Protein AF-A0AAN9I1M3-F1 (afdb_monomer)

InterPro domains:
  IPR007144 Small-subunit processome, Utp11 [PF03998] (37-72)
  IPR007144 Small-subunit processome, Utp11 [PTHR12838] (70-129)

Structure (mmCIF, N/CA/C/O backbone):
data_AF-A0AAN9I1M3-F1
#
_entry.id   AF-A0AAN9I1M3-F1
#
loop_
_atom_site.group_PDB
_atom_site.id
_atom_site.type_symbol
_atom_site.label_atom_id
_atom_site.label_alt_id
_atom_site.label_comp_id
_atom_site.label_asym_id
_atom_site.label_entity_id
_atom_site.label_seq_id
_atom_site.pdbx_PDB_ins_code
_atom_site.Cartn_x
_atom_site.Cartn_y
_atom_site.Cartn_z
_atom_site.occupancy
_atom_site.B_iso_or_equiv
_atom_site.auth_seq_id
_atom_site.auth_comp_id
_atom_site.auth_asym_id
_atom_site.auth_atom_id
_atom_site.pdbx_PDB_mod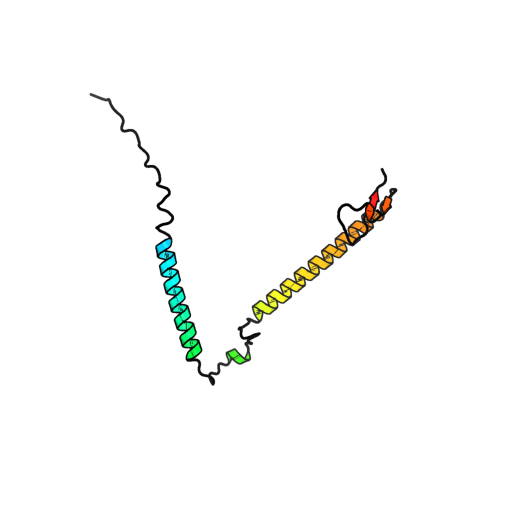el_num
ATOM 1 N N . MET A 1 1 ? 7.010 79.537 -19.449 1.00 44.62 1 MET A N 1
ATOM 2 C CA . MET A 1 1 ? 5.537 79.587 -19.523 1.00 44.62 1 MET A CA 1
ATOM 3 C C . MET A 1 1 ? 5.223 78.965 -20.877 1.00 44.62 1 MET A C 1
ATOM 5 O O . MET A 1 1 ? 5.806 79.430 -21.841 1.00 44.62 1 MET A O 1
ATOM 9 N N . ASP A 1 2 ? 4.645 77.771 -20.997 1.00 35.75 2 ASP A N 1
ATOM 10 C CA . ASP A 1 2 ? 3.382 77.343 -20.395 1.00 35.75 2 ASP A CA 1
ATOM 11 C C . ASP A 1 2 ? 3.294 75.841 -20.072 1.00 35.75 2 ASP A C 1
ATOM 13 O O . ASP A 1 2 ? 3.969 74.997 -20.659 1.00 35.75 2 ASP A O 1
ATOM 17 N N . LEU A 1 3 ? 2.434 75.5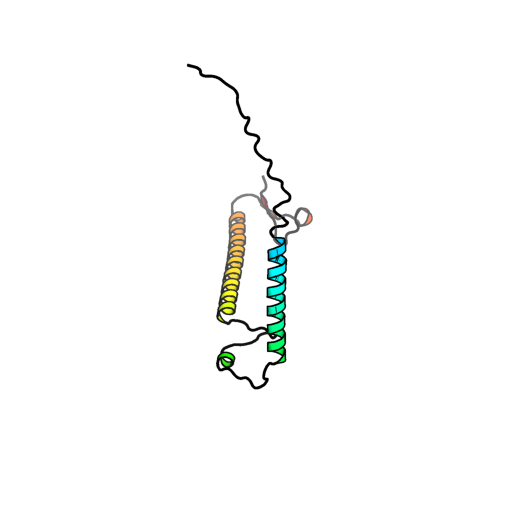60 -19.090 1.00 46.31 3 LEU A N 1
ATOM 18 C CA . LEU A 1 3 ? 1.886 74.264 -18.684 1.00 46.31 3 LEU A CA 1
ATOM 19 C C . LEU A 1 3 ? 0.610 73.951 -19.495 1.00 46.31 3 LEU A C 1
ATOM 21 O O . LEU A 1 3 ? -0.030 74.875 -19.989 1.00 46.31 3 LEU A O 1
A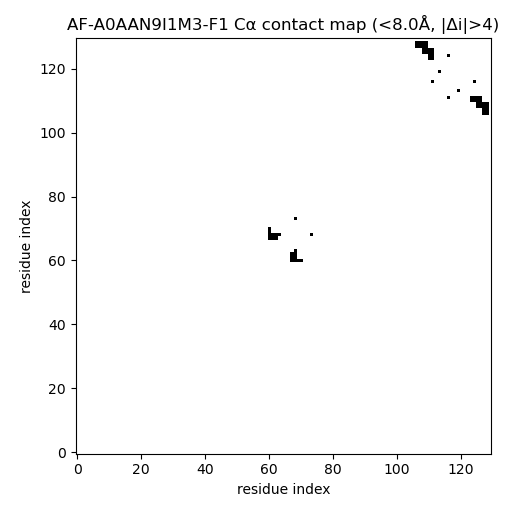TOM 25 N N . SER A 1 4 ? 0.181 72.676 -19.464 1.00 44.72 4 SER A N 1
ATOM 26 C CA . SER A 1 4 ? -1.087 72.091 -19.977 1.00 44.72 4 SER A CA 1
ATOM 27 C C . SER A 1 4 ? -1.082 71.689 -21.465 1.00 44.72 4 SER A C 1
ATOM 29 O O . SER A 1 4 ? -0.541 72.402 -22.293 1.00 44.72 4 SER A O 1
ATOM 31 N N . ALA A 1 5 ? -1.656 70.576 -21.928 1.00 50.62 5 ALA A N 1
ATOM 32 C CA . ALA A 1 5 ? -2.319 69.417 -21.329 1.00 50.62 5 ALA A CA 1
ATOM 33 C C . ALA A 1 5 ? -2.524 68.362 -22.445 1.00 50.62 5 ALA A C 1
ATOM 35 O O . ALA A 1 5 ? -2.636 68.741 -23.605 1.00 50.62 5 ALA A O 1
ATOM 36 N N . PHE A 1 6 ? -2.596 67.072 -22.094 1.00 40.91 6 PHE A N 1
ATOM 37 C CA . PHE A 1 6 ? -3.680 66.118 -22.421 1.00 40.91 6 PHE A CA 1
ATOM 38 C C . PHE A 1 6 ? -3.177 64.667 -22.403 1.00 40.91 6 PHE A C 1
ATOM 40 O O . PHE A 1 6 ? -2.146 64.330 -22.976 1.00 40.91 6 PHE A O 1
ATOM 47 N N . GLY A 1 7 ? -3.904 63.840 -21.648 1.00 49.81 7 GLY A N 1
ATOM 48 C CA . GLY A 1 7 ? -3.505 62.510 -21.207 1.00 49.81 7 GLY A CA 1
ATOM 49 C C . GLY A 1 7 ? -3.452 61.456 -22.306 1.00 49.81 7 GLY A C 1
ATOM 50 O O . GLY A 1 7 ? -4.248 61.453 -23.241 1.00 49.81 7 GLY A O 1
ATOM 51 N N . VAL A 1 8 ? -2.529 60.515 -22.123 1.00 52.53 8 VAL A N 1
ATOM 52 C CA . VAL A 1 8 ? -2.535 59.223 -22.804 1.00 52.53 8 VAL A CA 1
ATOM 53 C C . VAL A 1 8 ? -3.113 58.226 -21.807 1.00 52.53 8 VAL A C 1
ATOM 55 O O . VAL A 1 8 ? -2.498 57.930 -20.786 1.00 52.53 8 VAL A O 1
ATOM 58 N N . GLU A 1 9 ? -4.343 57.790 -22.064 1.00 47.12 9 GLU A N 1
ATOM 59 C CA . GLU A 1 9 ? -5.021 56.747 -21.301 1.00 47.12 9 GLU A CA 1
ATOM 60 C C . GLU A 1 9 ? -4.253 55.420 -21.408 1.00 47.12 9 GLU A C 1
ATOM 62 O O . GLU A 1 9 ? -4.010 54.900 -22.500 1.00 47.12 9 GLU A O 1
ATOM 67 N N . ASP A 1 10 ? -3.901 54.852 -20.254 1.00 44.72 10 ASP A N 1
ATOM 68 C CA . ASP A 1 10 ? -3.318 53.519 -20.115 1.00 44.72 10 ASP A CA 1
ATOM 69 C C . ASP A 1 10 ? -4.325 52.428 -20.530 1.00 44.72 10 ASP A C 1
ATOM 71 O O . ASP A 1 10 ? -5.032 51.835 -19.708 1.00 44.72 10 ASP A O 1
ATOM 75 N N . SER A 1 11 ? -4.367 52.099 -21.820 1.00 52.25 11 SER A N 1
ATOM 76 C CA . SER A 1 11 ? -4.999 50.868 -22.303 1.00 52.25 11 SER A CA 1
ATOM 77 C C . SER A 1 11 ? -4.135 49.664 -21.887 1.00 52.25 11 SER A C 1
ATOM 79 O O . SER A 1 11 ? -3.158 49.306 -22.552 1.00 52.25 11 SER A O 1
ATOM 81 N N . LYS A 1 12 ? -4.499 49.007 -20.780 1.00 57.06 12 LYS A N 1
ATOM 82 C CA . LYS A 1 12 ? -3.910 47.720 -20.370 1.00 57.06 12 LYS A CA 1
ATOM 83 C C . LYS A 1 12 ? -4.272 46.636 -21.400 1.00 57.06 12 LYS A C 1
ATOM 85 O O . LYS A 1 12 ? -5.463 46.392 -21.603 1.00 57.06 12 LYS A O 1
ATOM 90 N N . PRO A 1 13 ? -3.311 45.922 -22.017 1.00 47.25 13 PRO A N 1
ATOM 91 C CA . PRO A 1 13 ? -3.652 44.841 -22.932 1.00 47.25 13 PRO A CA 1
ATOM 92 C C . PRO A 1 13 ? -4.234 43.644 -22.165 1.00 47.25 13 PRO A C 1
ATOM 94 O O . PRO A 1 13 ? -3.617 43.106 -21.243 1.00 47.25 13 PRO A O 1
ATOM 97 N N . ALA A 1 14 ? -5.427 43.205 -22.570 1.00 53.09 14 ALA A N 1
ATOM 98 C CA . ALA A 1 14 ? -6.081 42.011 -22.048 1.00 53.09 14 ALA A CA 1
ATOM 99 C C . ALA A 1 14 ? -5.214 40.758 -22.289 1.00 53.09 14 ALA A C 1
ATOM 101 O O . ALA A 1 14 ? -4.841 40.437 -23.422 1.00 53.09 14 ALA A O 1
ATOM 102 N N . PHE A 1 15 ? -4.900 40.020 -21.220 1.00 48.62 15 PHE A N 1
ATOM 103 C CA . PHE A 1 15 ? -4.149 38.768 -21.298 1.00 48.62 15 PHE A CA 1
ATOM 104 C C . PHE A 1 15 ? -4.996 37.688 -21.997 1.00 48.62 15 PHE A C 1
ATOM 106 O O . PHE A 1 15 ? -5.885 37.070 -21.411 1.00 48.62 15 PHE A O 1
ATOM 113 N N . SER A 1 16 ? -4.722 37.480 -23.288 1.00 51.84 16 SER A N 1
ATOM 114 C CA . SER A 1 16 ? -5.350 36.460 -24.135 1.00 51.84 16 SER A CA 1
ATOM 115 C C . SER A 1 16 ? -5.149 35.056 -23.551 1.00 51.84 16 SER A C 1
ATOM 117 O O . SER A 1 16 ? -4.055 34.487 -23.577 1.00 51.84 16 SER A O 1
ATOM 119 N N . SER A 1 17 ? -6.238 34.478 -23.041 1.00 54.47 17 SER A N 1
ATOM 120 C CA . SER A 1 17 ? -6.268 33.210 -22.294 1.00 54.47 17 SER A CA 1
ATOM 121 C C . SER A 1 17 ? -5.998 31.948 -23.135 1.00 54.47 17 SER A C 1
ATOM 123 O O . SER A 1 17 ? -6.105 30.838 -22.627 1.00 54.47 17 SER A O 1
ATOM 125 N N . LYS A 1 18 ? -5.596 32.083 -24.407 1.00 50.69 18 LYS A N 1
ATOM 126 C CA . LYS A 1 18 ? -5.298 30.951 -25.309 1.00 50.69 18 LYS A CA 1
ATOM 127 C C . LYS A 1 18 ? -3.805 30.602 -25.421 1.00 50.69 18 LYS A C 1
ATOM 129 O O . LYS A 1 18 ? -3.455 29.632 -26.080 1.00 50.69 18 LYS A O 1
ATOM 134 N N . LYS A 1 19 ? -2.909 31.352 -24.766 1.00 51.09 19 LYS A N 1
ATOM 135 C CA . LYS A 1 19 ? -1.447 31.164 -24.901 1.00 51.09 19 LYS A CA 1
ATOM 136 C C . LYS A 1 19 ? -0.838 30.088 -23.989 1.00 51.09 19 LYS A C 1
ATOM 138 O O . LYS A 1 19 ? 0.292 29.685 -24.226 1.00 51.09 19 LYS A O 1
ATOM 143 N N . LYS A 1 20 ? -1.562 29.601 -22.972 1.00 49.69 20 LYS A N 1
ATOM 144 C CA . LYS A 1 20 ? -1.017 28.635 -21.993 1.00 49.69 20 LYS A CA 1
ATOM 145 C C . LYS A 1 20 ? -1.021 27.174 -22.458 1.00 49.69 20 LYS A C 1
ATOM 147 O O . LYS A 1 20 ? -0.216 26.402 -21.958 1.00 49.69 20 LYS A O 1
ATOM 152 N N . LEU A 1 21 ? -1.886 26.788 -23.399 1.00 51.38 21 LEU A N 1
ATOM 153 C CA . LEU A 1 21 ? -1.940 25.402 -23.891 1.00 51.38 21 LEU A CA 1
ATOM 154 C C . LEU A 1 21 ? -0.855 25.115 -24.946 1.00 51.38 21 LEU A C 1
ATOM 156 O O . LEU A 1 21 ? -0.257 24.046 -24.926 1.00 51.38 21 LEU A O 1
ATOM 160 N N . ASN A 1 22 ? -0.504 26.092 -25.789 1.00 52.31 22 ASN A N 1
ATOM 161 C CA . ASN A 1 22 ? 0.446 25.888 -26.893 1.00 52.31 22 ASN A CA 1
ATOM 162 C C . ASN A 1 22 ? 1.927 25.862 -26.470 1.00 52.31 22 ASN A C 1
ATOM 164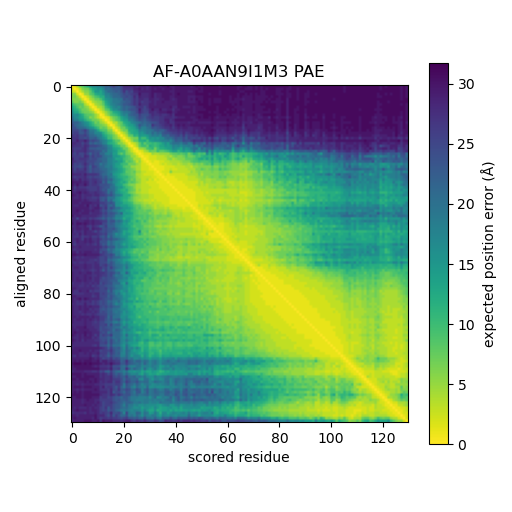 O O . ASN A 1 22 ? 2.758 25.368 -27.222 1.00 52.31 22 ASN A O 1
ATOM 168 N N . SER A 1 23 ? 2.281 26.361 -25.280 1.00 58.16 23 SER A N 1
ATOM 169 C CA . SER A 1 23 ? 3.664 26.307 -24.776 1.00 58.16 23 SER A CA 1
ATOM 170 C C . SER A 1 23 ? 4.009 24.996 -24.064 1.00 58.16 23 SER A C 1
ATOM 172 O O . SER A 1 23 ? 5.179 24.750 -23.805 1.00 58.16 23 SER A O 1
ATOM 174 N N . VAL A 1 24 ? 3.014 24.171 -23.714 1.00 57.69 24 VAL A N 1
ATOM 175 C CA . VAL A 1 24 ? 3.197 22.917 -22.952 1.00 57.69 24 VAL A CA 1
ATOM 176 C C . VAL A 1 24 ? 3.264 21.691 -23.874 1.00 57.69 24 VAL A C 1
ATOM 178 O O . VAL A 1 24 ? 3.979 20.738 -23.576 1.00 57.69 24 VAL A O 1
ATOM 181 N N . LEU A 1 25 ? 2.590 21.743 -25.028 1.00 57.03 25 LEU A N 1
ATOM 182 C CA . LEU A 1 25 ? 2.622 20.704 -26.064 1.00 57.03 25 LEU A CA 1
ATOM 183 C C . LEU A 1 25 ? 4.031 20.329 -26.571 1.00 57.03 25 LEU A C 1
ATOM 185 O O . LEU A 1 25 ? 4.302 19.130 -26.627 1.00 57.03 25 LEU A O 1
ATOM 189 N N . PRO A 1 26 ? 4.968 21.267 -26.847 1.00 69.62 26 PRO A N 1
ATOM 190 C CA . PRO A 1 26 ? 6.303 20.882 -27.313 1.00 69.62 26 PRO A CA 1
ATOM 191 C C . PRO A 1 26 ? 7.082 20.088 -26.256 1.00 69.62 26 PRO A C 1
ATOM 193 O O . PRO A 1 26 ? 7.813 19.162 -26.592 1.00 69.62 26 PRO A O 1
ATOM 196 N N . TYR A 1 27 ? 6.891 20.383 -24.965 1.00 70.81 27 TYR A N 1
ATOM 197 C CA . TYR A 1 27 ? 7.523 19.610 -23.893 1.00 70.81 27 TYR A CA 1
ATOM 198 C C . TYR A 1 27 ? 6.937 18.205 -23.784 1.00 70.81 27 TYR A C 1
ATOM 200 O O . TYR A 1 27 ? 7.676 17.262 -23.522 1.00 70.81 27 TYR A O 1
ATOM 208 N N . PHE A 1 28 ? 5.629 18.047 -23.995 1.00 77.88 28 PHE A N 1
ATOM 209 C CA . PHE A 1 28 ? 4.993 16.734 -23.965 1.00 77.88 28 PHE A CA 1
ATOM 210 C C . PHE A 1 28 ? 5.491 15.834 -25.103 1.00 77.88 28 PHE A C 1
ATOM 212 O O . PHE A 1 28 ? 5.831 14.680 -24.851 1.00 77.88 28 PHE A O 1
ATOM 219 N N . GLU A 1 29 ? 5.604 16.370 -26.321 1.00 79.06 29 GLU A N 1
ATOM 220 C CA . GLU A 1 29 ? 6.146 15.635 -27.469 1.00 79.06 29 GLU A CA 1
ATOM 221 C C . GLU A 1 29 ? 7.611 15.244 -27.243 1.00 79.06 29 GLU A C 1
ATOM 223 O O . GLU A 1 29 ? 7.951 14.068 -27.360 1.00 79.06 29 GLU A O 1
ATOM 228 N N . ILE A 1 30 ? 8.464 16.187 -26.822 1.00 81.25 30 ILE A N 1
ATOM 229 C CA . ILE A 1 30 ? 9.881 15.907 -26.530 1.00 81.25 30 ILE A CA 1
ATOM 230 C C . ILE A 1 30 ? 10.019 14.839 -25.436 1.00 81.25 30 ILE A C 1
ATOM 232 O O . ILE A 1 30 ? 10.786 13.890 -25.591 1.00 81.25 30 ILE A O 1
ATOM 236 N N . LEU A 1 31 ? 9.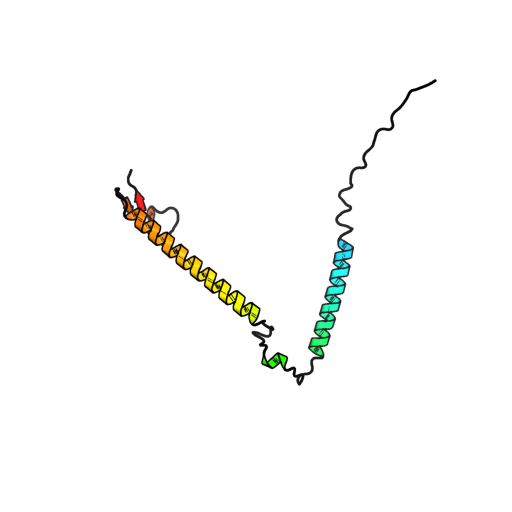265 14.951 -24.338 1.00 85.62 31 LEU A N 1
ATOM 237 C CA . LEU A 1 31 ? 9.296 13.968 -23.250 1.00 85.62 31 LEU A CA 1
ATOM 238 C C . LEU A 1 31 ? 8.795 12.591 -23.696 1.00 85.62 31 LEU A C 1
ATOM 240 O O . LEU A 1 31 ? 9.314 11.575 -23.230 1.00 85.62 31 LEU A O 1
ATOM 244 N N . TYR A 1 32 ? 7.798 12.544 -24.580 1.00 87.62 32 TYR A N 1
ATOM 245 C CA . TYR A 1 32 ? 7.306 11.296 -25.147 1.00 87.62 32 TYR A CA 1
ATOM 246 C C . TYR A 1 32 ? 8.377 10.624 -26.006 1.00 87.62 32 TYR A C 1
ATOM 248 O O . TYR A 1 32 ? 8.676 9.456 -25.770 1.00 87.62 32 TYR A O 1
ATOM 256 N N . PHE A 1 33 ? 9.003 11.355 -26.935 1.00 86.56 33 PHE A N 1
ATOM 257 C CA . PHE A 1 33 ? 10.073 10.812 -27.776 1.00 86.56 33 PHE A CA 1
ATOM 258 C C . PHE A 1 33 ? 11.264 10.327 -26.942 1.00 86.56 33 PHE A C 1
ATOM 260 O O . PHE A 1 33 ? 11.680 9.182 -27.096 1.00 86.56 33 PHE A O 1
ATOM 267 N N . LEU A 1 34 ? 11.724 11.119 -25.965 1.00 90.94 34 LEU A N 1
ATOM 268 C CA . LEU A 1 34 ? 12.796 10.705 -25.049 1.00 90.94 34 LEU A CA 1
ATOM 269 C C . LEU A 1 34 ? 12.450 9.418 -24.282 1.00 90.94 34 LEU A C 1
ATOM 271 O O . LEU A 1 34 ? 13.301 8.544 -24.116 1.00 90.94 34 LEU A O 1
ATOM 275 N N . ARG A 1 35 ? 11.197 9.274 -23.833 1.00 93.06 35 ARG A N 1
ATOM 276 C CA . ARG A 1 35 ? 10.725 8.062 -23.150 1.00 93.06 35 ARG A CA 1
ATOM 277 C C . ARG A 1 35 ? 10.631 6.863 -24.091 1.00 93.06 35 ARG A C 1
ATOM 279 O O . ARG A 1 35 ? 10.952 5.751 -23.680 1.00 93.06 35 ARG A O 1
ATOM 286 N N . VAL A 1 36 ? 10.165 7.060 -25.322 1.00 93.00 36 VAL A N 1
ATOM 287 C CA . VAL A 1 36 ? 10.087 5.988 -26.323 1.00 93.00 36 VAL A CA 1
ATOM 288 C C . VAL A 1 36 ? 11.485 5.464 -26.647 1.00 93.00 36 VAL A C 1
ATOM 290 O O . VAL A 1 36 ? 11.678 4.248 -26.618 1.00 93.00 36 VAL A O 1
ATOM 293 N N . ASP A 1 37 ? 12.461 6.349 -26.844 1.00 92.56 37 ASP A N 1
ATOM 294 C CA . ASP A 1 37 ? 13.857 5.977 -27.103 1.00 92.56 37 ASP A CA 1
ATOM 295 C C . ASP A 1 37 ? 14.469 5.194 -25.932 1.00 92.56 37 ASP A C 1
ATOM 297 O O . ASP A 1 37 ? 15.156 4.189 -26.122 1.00 92.56 37 ASP A O 1
ATOM 301 N N . GLU A 1 38 ? 14.205 5.619 -24.694 1.00 95.00 38 GLU A N 1
ATOM 302 C CA . GLU A 1 38 ? 14.652 4.899 -23.497 1.00 95.00 38 GLU A CA 1
ATOM 303 C C . GLU A 1 38 ? 14.045 3.488 -23.429 1.00 95.00 38 GLU A C 1
ATOM 305 O O . GLU A 1 38 ? 14.751 2.509 -23.175 1.00 95.00 38 GLU A O 1
ATOM 310 N N . MET A 1 39 ? 12.751 3.353 -23.729 1.00 94.44 39 MET A N 1
ATOM 311 C CA . MET A 1 39 ? 12.077 2.054 -23.760 1.00 94.44 39 MET A CA 1
ATOM 312 C C . MET A 1 39 ? 12.606 1.140 -24.868 1.00 94.44 39 MET A C 1
ATOM 314 O O . MET A 1 39 ? 12.690 -0.072 -24.659 1.00 94.44 39 MET A O 1
ATOM 318 N N . GLN A 1 40 ? 12.970 1.690 -26.028 1.00 94.50 40 GLN A N 1
ATOM 319 C CA . GLN A 1 40 ? 13.612 0.928 -27.101 1.00 94.50 40 GLN A CA 1
ATOM 320 C C . GLN A 1 40 ? 14.963 0.375 -26.642 1.00 94.50 40 GLN A C 1
ATOM 322 O O . GLN A 1 40 ? 15.174 -0.834 -26.722 1.00 94.50 40 GLN A O 1
ATOM 327 N N . LYS A 1 41 ? 15.809 1.209 -26.025 1.00 95.69 41 LYS A N 1
ATOM 328 C CA . LYS A 1 41 ? 17.097 0.771 -25.458 1.00 95.69 41 LYS A CA 1
ATOM 329 C C . LYS A 1 41 ? 16.929 -0.331 -24.413 1.00 95.69 41 LYS A C 1
ATOM 331 O O . LYS A 1 41 ? 17.677 -1.304 -24.409 1.00 95.69 41 LYS A O 1
ATOM 336 N N . LEU A 1 42 ? 15.934 -0.218 -23.531 1.00 95.38 42 LEU A N 1
ATOM 337 C CA . LEU A 1 42 ? 15.649 -1.260 -22.537 1.00 95.38 42 LEU A CA 1
ATOM 338 C C . LEU A 1 42 ? 15.228 -2.584 -23.187 1.00 95.38 42 LEU A C 1
ATOM 340 O O . LEU A 1 42 ? 15.638 -3.645 -22.717 1.00 95.38 42 LEU A O 1
ATOM 344 N N . ARG A 1 43 ? 14.436 -2.538 -24.266 1.00 95.62 43 ARG A N 1
ATOM 345 C CA . ARG A 1 43 ? 14.028 -3.733 -25.023 1.00 95.62 43 ARG A CA 1
ATOM 346 C C . ARG A 1 43 ? 15.206 -4.389 -25.729 1.00 95.62 43 ARG A C 1
ATOM 348 O O . ARG A 1 43 ? 15.340 -5.604 -25.646 1.00 95.62 43 ARG A O 1
ATOM 355 N N . GLU A 1 44 ? 16.058 -3.602 -26.377 1.00 96.62 44 GLU A N 1
ATOM 356 C CA . GLU A 1 44 ? 17.275 -4.095 -27.029 1.00 96.62 44 GLU A CA 1
ATOM 357 C C . GLU A 1 44 ? 18.220 -4.742 -26.016 1.00 96.62 44 GLU A C 1
ATOM 359 O O . GLU A 1 44 ? 18.658 -5.871 -26.217 1.00 96.62 44 GLU A O 1
ATOM 364 N N . ASN A 1 45 ? 18.460 -4.088 -24.877 1.00 94.50 45 ASN A N 1
ATOM 365 C CA . ASN A 1 45 ? 19.274 -4.647 -23.796 1.00 94.50 45 ASN A CA 1
ATOM 366 C C . ASN A 1 45 ? 18.674 -5.938 -23.222 1.00 94.50 45 ASN A C 1
ATOM 368 O O . ASN A 1 45 ? 19.407 -6.866 -22.892 1.00 94.50 45 ASN A O 1
ATOM 372 N N . ALA A 1 46 ? 17.346 -6.012 -23.100 1.00 92.75 46 ALA A N 1
ATOM 373 C CA . ALA A 1 46 ? 16.668 -7.224 -22.655 1.00 92.75 46 ALA A CA 1
ATOM 374 C C . ALA A 1 46 ? 16.784 -8.364 -23.683 1.00 92.75 46 ALA A C 1
ATOM 376 O O . ALA A 1 46 ? 16.963 -9.513 -23.284 1.00 92.75 46 ALA A O 1
ATOM 377 N N . ALA A 1 47 ? 16.707 -8.053 -24.982 1.00 94.94 47 ALA A N 1
ATOM 378 C CA . ALA A 1 47 ? 16.868 -9.021 -26.067 1.00 94.94 47 ALA A CA 1
ATOM 379 C C . ALA A 1 47 ? 18.317 -9.520 -26.192 1.00 94.94 47 ALA A C 1
ATOM 381 O O . ALA A 1 47 ? 18.541 -10.708 -26.402 1.00 94.94 47 ALA A O 1
ATOM 382 N N . ASN A 1 48 ? 19.293 -8.633 -25.990 1.00 94.06 48 ASN A N 1
ATOM 383 C CA . ASN A 1 48 ? 20.727 -8.925 -26.056 1.00 94.06 48 ASN A CA 1
ATOM 384 C C . ASN A 1 48 ? 21.311 -9.402 -24.716 1.00 94.06 48 ASN A C 1
ATOM 386 O O . ASN A 1 48 ? 22.522 -9.330 -24.497 1.00 94.06 48 ASN A O 1
ATOM 390 N N . ARG A 1 49 ? 20.469 -9.86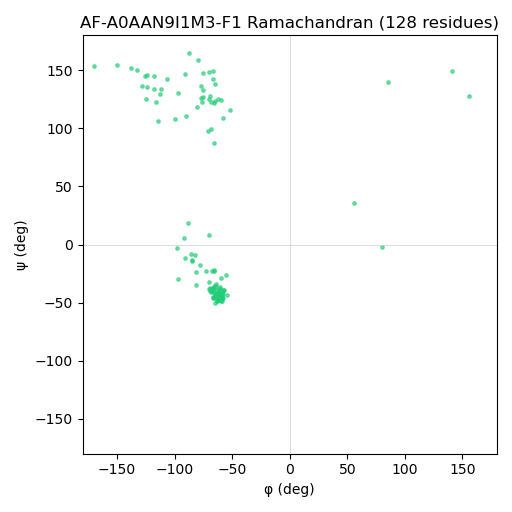1 -23.785 1.00 91.88 49 ARG A N 1
ATOM 391 C CA . ARG A 1 49 ? 20.930 -10.319 -22.476 1.00 91.88 49 ARG A CA 1
ATOM 392 C C . ARG A 1 49 ? 21.717 -11.624 -22.612 1.00 91.88 49 ARG A C 1
ATOM 394 O O . ARG A 1 49 ? 21.210 -12.603 -23.155 1.00 91.88 49 ARG A O 1
ATOM 401 N N . ASN A 1 50 ? 22.923 -11.663 -22.047 1.00 93.69 50 ASN A N 1
ATOM 402 C CA . ASN A 1 50 ? 23.707 -12.892 -21.960 1.00 93.69 50 ASN A CA 1
ATOM 403 C C . ASN A 1 50 ? 23.139 -13.811 -20.857 1.00 93.69 50 ASN A C 1
ATOM 405 O O . ASN A 1 50 ? 22.945 -13.380 -19.719 1.00 93.69 50 ASN A O 1
ATOM 409 N N . GLN A 1 51 ? 22.852 -15.072 -21.193 1.00 90.69 51 GLN A N 1
ATOM 410 C CA . GLN A 1 51 ? 22.217 -16.036 -20.283 1.00 90.69 51 GLN A CA 1
ATOM 411 C C . GLN A 1 51 ? 23.143 -16.469 -19.140 1.00 90.69 51 GLN A C 1
ATOM 413 O O . GLN A 1 51 ? 22.672 -16.673 -18.022 1.00 90.69 51 GLN A O 1
ATOM 418 N N . ASP A 1 52 ? 24.449 -16.518 -19.402 1.00 94.38 52 ASP A N 1
ATOM 419 C CA . ASP A 1 52 ? 25.467 -16.942 -18.436 1.00 94.38 52 ASP A CA 1
ATOM 420 C C . ASP A 1 52 ? 26.047 -15.766 -17.631 1.00 94.38 52 ASP A C 1
ATOM 422 O O . ASP A 1 52 ? 26.999 -15.920 -16.863 1.00 94.38 52 ASP A O 1
ATOM 426 N N . GLU A 1 53 ? 25.502 -14.559 -17.806 1.00 92.31 53 GLU A N 1
ATOM 427 C CA . GLU A 1 53 ? 25.991 -13.374 -17.114 1.00 92.31 53 GLU A CA 1
ATOM 428 C C . GLU A 1 53 ? 25.762 -13.486 -15.604 1.00 92.31 53 GLU A C 1
ATOM 430 O O . GLU A 1 53 ? 24.628 -13.594 -15.130 1.00 92.31 53 GLU A O 1
ATOM 435 N N . PHE A 1 54 ? 26.851 -13.408 -14.834 1.00 94.25 54 PHE A N 1
ATOM 436 C CA . PHE A 1 54 ? 26.814 -13.504 -13.382 1.00 94.25 54 PHE A CA 1
ATOM 437 C C . PHE A 1 54 ? 27.469 -12.305 -12.692 1.00 94.25 54 PHE A C 1
ATOM 439 O O . PHE A 1 54 ? 28.648 -12.011 -12.866 1.00 94.25 54 PHE A O 1
ATOM 446 N N . TYR A 1 55 ? 26.707 -11.666 -11.805 1.00 92.19 55 TYR A N 1
ATOM 447 C CA . TYR A 1 55 ? 27.168 -10.609 -10.915 1.00 92.19 55 TYR A CA 1
ATOM 448 C C . TYR A 1 55 ? 27.001 -11.058 -9.467 1.00 92.19 55 TYR A C 1
ATOM 450 O O . TYR A 1 55 ? 25.907 -11.453 -9.065 1.00 92.19 55 TYR A O 1
ATOM 458 N N . PHE A 1 56 ? 28.021 -10.867 -8.626 1.00 94.88 56 PHE A N 1
ATOM 459 C CA . PHE A 1 56 ? 27.952 -11.196 -7.193 1.00 94.88 56 PHE A CA 1
ATOM 460 C C . PHE A 1 56 ? 26.777 -10.524 -6.455 1.00 94.88 56 PHE A C 1
ATOM 462 O O . PHE A 1 56 ? 26.264 -11.059 -5.471 1.00 94.88 56 PHE A O 1
ATOM 469 N N . LYS A 1 57 ? 26.293 -9.369 -6.941 1.00 91.88 57 LYS A N 1
ATOM 470 C CA . LYS A 1 57 ? 25.098 -8.692 -6.405 1.00 91.88 57 LYS A CA 1
ATOM 471 C C . LYS A 1 57 ? 23.838 -9.569 -6.490 1.00 91.88 57 LYS A C 1
ATOM 473 O O . LYS A 1 57 ? 22.967 -9.438 -5.628 1.00 91.88 57 LYS A O 1
ATOM 478 N N . MET A 1 58 ? 23.750 -10.478 -7.465 1.00 90.31 58 MET A N 1
ATOM 479 C CA . MET A 1 58 ? 22.625 -11.409 -7.612 1.00 90.31 58 MET A CA 1
ATOM 480 C C . MET A 1 58 ? 22.530 -12.421 -6.467 1.00 90.31 58 MET A C 1
ATOM 482 O O . MET A 1 58 ? 21.435 -12.859 -6.158 1.00 90.31 58 MET A O 1
ATOM 486 N N . ILE A 1 59 ? 23.619 -12.709 -5.745 1.00 90.62 59 ILE A N 1
ATOM 487 C CA . ILE A 1 59 ? 23.567 -13.573 -4.550 1.00 90.62 59 ILE A CA 1
ATOM 488 C C . ILE A 1 59 ? 22.747 -12.911 -3.430 1.00 90.62 59 ILE A C 1
ATOM 490 O O . ILE A 1 59 ? 22.022 -13.569 -2.690 1.00 90.62 59 ILE A O 1
ATOM 494 N N . ARG A 1 60 ? 22.868 -11.586 -3.286 1.00 88.31 60 ARG A N 1
ATOM 495 C CA . ARG A 1 60 ? 22.230 -10.814 -2.203 1.00 88.31 60 ARG A CA 1
ATOM 496 C C . ARG A 1 60 ? 20.850 -10.285 -2.567 1.00 88.31 60 ARG A C 1
ATOM 498 O O . ARG A 1 60 ? 20.162 -9.738 -1.710 1.00 88.31 60 ARG A O 1
ATOM 505 N N . THR A 1 61 ? 20.479 -10.351 -3.839 1.00 90.19 61 THR A N 1
ATOM 506 C CA . THR A 1 61 ? 19.241 -9.762 -4.333 1.00 90.19 61 THR A CA 1
ATOM 507 C C . THR A 1 61 ? 18.339 -10.840 -4.888 1.00 90.19 61 THR A C 1
ATOM 509 O O . THR A 1 61 ? 18.805 -11.823 -5.447 1.00 90.19 61 THR A O 1
ATOM 512 N N . LYS A 1 62 ? 17.033 -10.664 -4.711 1.00 88.38 62 LYS A N 1
ATOM 513 C CA . LYS A 1 62 ? 16.047 -11.629 -5.178 1.00 88.38 62 LYS A CA 1
ATOM 514 C C . LYS A 1 62 ? 15.018 -10.955 -6.060 1.00 88.38 62 LYS A C 1
ATOM 516 O O . LYS A 1 62 ? 14.609 -9.814 -5.826 1.00 88.38 62 LYS A O 1
ATOM 521 N N . THR A 1 63 ? 14.592 -11.714 -7.048 1.00 92.00 63 THR A N 1
ATOM 522 C CA . THR A 1 63 ? 13.472 -11.381 -7.908 1.00 92.00 63 THR A CA 1
ATOM 523 C C . THR A 1 63 ? 12.253 -12.114 -7.362 1.00 92.00 63 THR A C 1
ATOM 525 O O . THR A 1 63 ? 12.329 -13.304 -7.067 1.00 92.00 63 THR A O 1
ATOM 528 N N . VAL A 1 64 ? 11.150 -11.399 -7.175 1.00 89.50 64 VAL A N 1
ATOM 529 C CA . VAL A 1 64 ? 9.863 -11.964 -6.753 1.00 89.50 64 VAL A CA 1
ATOM 530 C C . VAL A 1 64 ? 8.899 -11.716 -7.905 1.00 89.50 64 VAL A C 1
ATOM 532 O O . VAL A 1 64 ? 8.778 -10.576 -8.347 1.00 89.50 64 VAL A O 1
ATOM 535 N N . ASP A 1 65 ? 8.290 -12.775 -8.437 1.00 91.50 65 ASP A N 1
ATOM 536 C CA . ASP A 1 65 ? 7.373 -12.715 -9.590 1.00 91.50 65 ASP A CA 1
ATOM 537 C C . ASP A 1 65 ? 7.987 -12.062 -10.845 1.00 91.50 65 ASP A C 1
ATOM 539 O O . ASP A 1 65 ? 7.334 -11.328 -11.579 1.00 91.50 65 ASP A O 1
ATOM 543 N N . GLY A 1 66 ? 9.285 -12.277 -11.079 1.00 89.94 66 GLY A N 1
ATOM 544 C CA . GLY A 1 66 ? 9.999 -11.672 -12.211 1.00 89.94 66 GLY A CA 1
ATOM 545 C C . GLY A 1 66 ? 10.427 -10.210 -12.003 1.00 89.94 66 GLY A C 1
ATOM 546 O O . GLY A 1 66 ? 11.134 -9.668 -12.849 1.00 89.94 66 GLY A O 1
ATOM 547 N N . ILE A 1 67 ? 10.101 -9.590 -10.860 1.00 90.81 67 ILE A N 1
ATOM 548 C CA . ILE A 1 67 ? 10.442 -8.195 -10.539 1.00 90.81 67 ILE A CA 1
ATOM 549 C C . ILE A 1 67 ? 11.474 -8.124 -9.406 1.00 90.81 67 ILE A C 1
ATOM 551 O O . ILE A 1 67 ? 11.358 -8.785 -8.371 1.00 90.81 67 ILE A O 1
ATOM 555 N N . HIS A 1 68 ? 12.504 -7.295 -9.580 1.00 90.56 68 HIS A N 1
ATOM 556 C CA . HIS A 1 68 ? 13.510 -7.065 -8.546 1.00 90.56 68 HIS A CA 1
ATOM 557 C C . HIS A 1 68 ? 12.901 -6.312 -7.358 1.00 90.56 68 HIS A C 1
ATOM 559 O O . HIS A 1 68 ? 12.408 -5.196 -7.518 1.00 90.56 68 HIS A O 1
ATOM 565 N N . LYS A 1 69 ? 12.974 -6.890 -6.153 1.00 88.75 69 LYS A N 1
ATOM 566 C CA . LYS A 1 69 ? 12.493 -6.234 -4.928 1.00 88.75 69 LYS A CA 1
ATOM 567 C C . LYS A 1 69 ? 13.646 -5.890 -3.995 1.00 88.75 69 LYS A C 1
ATOM 569 O O . LYS A 1 69 ? 14.467 -6.738 -3.643 1.00 88.75 69 LYS A O 1
ATOM 574 N N . HIS A 1 70 ? 13.681 -4.639 -3.544 1.00 89.94 70 HIS A N 1
ATOM 575 C CA . HIS A 1 70 ? 14.670 -4.176 -2.577 1.00 89.94 70 HIS A CA 1
ATOM 576 C C . HIS A 1 70 ? 14.279 -4.577 -1.153 1.00 89.94 70 HIS A C 1
ATOM 578 O O . HIS A 1 70 ? 13.274 -4.122 -0.612 1.00 89.94 70 HIS A O 1
ATOM 584 N N . GLU A 1 71 ? 15.125 -5.379 -0.506 1.00 88.19 71 GLU A N 1
ATOM 585 C CA . GLU A 1 71 ? 14.851 -5.930 0.825 1.00 88.19 71 GLU A CA 1
ATOM 586 C C . GLU A 1 71 ? 14.589 -4.857 1.897 1.00 88.19 71 GLU A C 1
ATOM 588 O O . GLU A 1 71 ? 13.707 -5.020 2.739 1.00 88.19 71 GLU A O 1
ATOM 593 N N . LYS A 1 72 ? 15.325 -3.737 1.864 1.00 89.44 72 LYS A N 1
ATOM 594 C CA . LYS A 1 72 ? 15.133 -2.626 2.812 1.00 89.44 72 LYS A CA 1
ATOM 595 C C . LYS A 1 72 ? 13.721 -2.044 2.720 1.00 89.44 72 LYS A C 1
ATOM 597 O O . LYS A 1 72 ? 13.092 -1.795 3.747 1.00 89.44 72 LYS A O 1
ATOM 602 N N . THR A 1 73 ? 13.229 -1.867 1.498 1.00 89.81 73 THR A N 1
ATOM 603 C CA . THR A 1 73 ? 11.897 -1.331 1.218 1.00 89.81 73 THR A CA 1
ATOM 604 C C . THR A 1 73 ? 10.818 -2.302 1.696 1.00 89.81 73 THR A C 1
ATOM 606 O O . THR A 1 73 ? 9.919 -1.905 2.430 1.00 89.81 73 THR A O 1
ATOM 609 N N . GLU A 1 74 ? 10.966 -3.594 1.394 1.00 89.94 74 GLU A N 1
ATOM 610 C CA . GLU A 1 74 ? 10.044 -4.646 1.852 1.00 89.94 74 GLU A CA 1
ATOM 611 C C . GLU A 1 74 ? 9.961 -4.720 3.384 1.00 89.94 74 GLU A C 1
ATOM 613 O O . GLU A 1 74 ? 8.872 -4.763 3.960 1.00 89.94 74 GLU A O 1
ATOM 618 N N . ARG A 1 75 ? 11.110 -4.677 4.075 1.00 92.19 75 ARG A N 1
ATOM 619 C CA . ARG A 1 75 ? 11.155 -4.658 5.546 1.00 92.19 75 ARG A CA 1
ATOM 620 C C . ARG A 1 75 ? 10.446 -3.426 6.117 1.00 92.19 75 ARG A C 1
ATOM 622 O O . ARG A 1 75 ? 9.718 -3.552 7.102 1.00 92.19 75 ARG A O 1
ATOM 629 N N . SER A 1 76 ? 10.640 -2.258 5.502 1.00 95.31 76 SER A N 1
ATOM 630 C CA . SER A 1 76 ? 9.984 -1.011 5.910 1.00 95.31 76 SER A CA 1
ATOM 631 C C . SER A 1 76 ? 8.463 -1.098 5.761 1.00 95.31 76 SER A C 1
ATOM 633 O O . SER A 1 76 ? 7.742 -0.828 6.725 1.00 95.31 76 SER A O 1
ATOM 635 N N . TYR A 1 77 ? 7.969 -1.567 4.611 1.00 95.31 77 TYR A N 1
ATOM 636 C CA . TYR A 1 77 ? 6.533 -1.737 4.381 1.00 95.31 77 TYR A CA 1
ATOM 637 C C . TYR A 1 77 ? 5.905 -2.748 5.339 1.00 95.31 77 TYR A C 1
ATOM 639 O O . TYR A 1 77 ? 4.879 -2.447 5.948 1.00 95.31 77 TYR A O 1
ATOM 647 N N . LYS A 1 78 ? 6.561 -3.890 5.576 1.00 96.19 78 LYS A N 1
ATOM 648 C CA . LYS A 1 78 ? 6.094 -4.882 6.554 1.00 96.19 78 LYS A CA 1
ATOM 649 C C . LYS A 1 78 ? 6.003 -4.300 7.968 1.00 96.19 78 LYS A C 1
ATOM 651 O O . LYS A 1 78 ? 5.050 -4.561 8.701 1.00 96.19 78 LYS A O 1
ATOM 656 N N . GLN A 1 79 ? 6.985 -3.493 8.375 1.00 97.12 79 GLN A N 1
ATOM 657 C CA . GLN A 1 79 ? 6.957 -2.832 9.680 1.00 97.12 79 GLN A CA 1
ATOM 658 C C . GLN A 1 79 ? 5.824 -1.802 9.771 1.00 97.12 79 GLN A C 1
ATOM 660 O O . GLN A 1 79 ? 5.164 -1.705 10.808 1.00 97.12 79 GLN A O 1
ATOM 665 N N . LEU A 1 80 ? 5.602 -1.029 8.708 1.00 97.88 80 LEU A N 1
ATOM 666 C CA . LEU A 1 80 ? 4.519 -0.054 8.633 1.00 97.88 80 LEU A CA 1
ATOM 667 C C . LEU A 1 80 ? 3.150 -0.734 8.742 1.00 97.88 80 LEU A C 1
ATOM 669 O O . LEU A 1 80 ? 2.312 -0.301 9.533 1.00 97.88 80 LEU A O 1
ATOM 673 N N . GLU A 1 81 ? 2.951 -1.831 8.015 1.00 97.62 81 GLU A N 1
ATOM 674 C CA . GLU A 1 81 ? 1.736 -2.640 8.074 1.00 97.62 81 GLU A CA 1
ATOM 675 C C . GLU A 1 81 ? 1.492 -3.179 9.492 1.00 97.62 81 GLU A C 1
ATOM 677 O O . GLU A 1 81 ? 0.409 -3.010 10.051 1.00 97.62 81 GLU A O 1
ATOM 682 N N . ALA A 1 82 ? 2.528 -3.714 10.145 1.00 98.31 82 ALA A N 1
ATOM 683 C CA . ALA A 1 82 ? 2.433 -4.168 11.531 1.00 98.31 82 ALA A CA 1
ATOM 684 C C . ALA A 1 82 ? 2.064 -3.034 12.509 1.00 98.31 82 ALA A C 1
ATOM 686 O O . ALA A 1 82 ? 1.315 -3.251 13.463 1.00 98.31 82 ALA A O 1
ATOM 687 N N . ARG A 1 83 ? 2.564 -1.808 12.296 1.00 98.38 83 ARG A N 1
ATOM 688 C CA . ARG A 1 83 ? 2.170 -0.636 13.102 1.00 98.38 83 ARG A CA 1
ATOM 689 C C . ARG A 1 83 ? 0.705 -0.280 12.879 1.00 98.38 83 ARG A C 1
ATOM 691 O O . ARG A 1 83 ? -0.008 -0.091 13.859 1.00 98.38 83 ARG A O 1
ATOM 698 N N . ARG A 1 84 ? 0.253 -0.251 11.624 1.00 98.44 84 ARG A N 1
ATOM 699 C CA . ARG A 1 84 ? -1.145 0.020 11.270 1.00 98.44 84 ARG A CA 1
ATOM 700 C C . ARG A 1 84 ? -2.092 -1.001 11.903 1.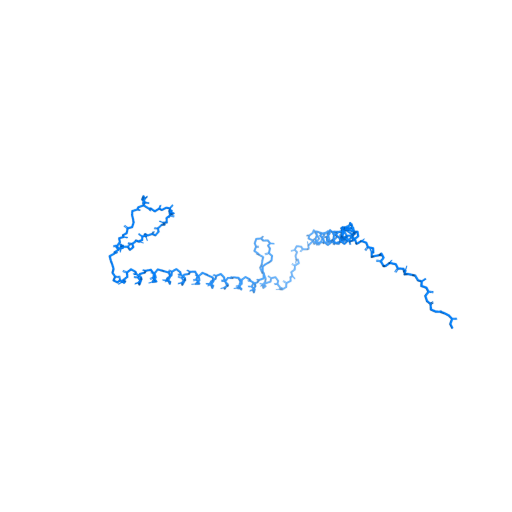00 98.44 84 ARG A C 1
ATOM 702 O O . ARG A 1 84 ? -3.073 -0.617 12.527 1.00 98.44 84 ARG A O 1
ATOM 709 N N . ASN A 1 85 ? -1.751 -2.284 11.830 1.00 98.44 85 ASN A N 1
ATOM 710 C CA . ASN A 1 85 ? -2.557 -3.349 12.424 1.00 98.44 85 ASN A CA 1
ATOM 711 C C . ASN A 1 85 ? -2.657 -3.212 13.948 1.00 98.44 85 ASN A C 1
ATOM 713 O O . ASN A 1 85 ? -3.747 -3.348 14.501 1.00 98.44 85 ASN A O 1
ATOM 717 N N . ARG A 1 86 ? -1.552 -2.874 14.627 1.00 98.38 86 ARG A N 1
ATOM 718 C CA . ARG A 1 86 ? -1.571 -2.606 16.075 1.00 98.38 86 ARG A CA 1
ATOM 719 C C . ARG A 1 86 ? -2.434 -1.399 16.435 1.00 98.38 86 ARG A C 1
ATOM 721 O O . ARG A 1 86 ? -3.175 -1.474 17.408 1.00 98.38 86 ARG A O 1
ATOM 728 N N . LEU A 1 87 ? -2.371 -0.317 15.658 1.00 98.44 87 LEU A N 1
ATOM 729 C CA . LEU A 1 87 ? -3.225 0.853 15.879 1.00 98.44 87 LEU A CA 1
ATOM 730 C C . LEU A 1 87 ? -4.708 0.491 15.759 1.00 98.44 87 LEU A C 1
ATOM 732 O O . LEU A 1 87 ? -5.466 0.777 16.679 1.00 98.44 87 LEU A O 1
ATOM 736 N N . ASN A 1 88 ? -5.095 -0.231 14.706 1.00 98.06 88 ASN A N 1
ATOM 737 C CA . ASN A 1 88 ? -6.482 -0.667 14.511 1.00 98.06 88 ASN A CA 1
ATOM 738 C C . ASN A 1 88 ? -6.974 -1.573 15.657 1.00 98.06 88 ASN A C 1
ATOM 740 O O . ASN A 1 88 ? -8.125 -1.489 16.083 1.00 98.06 88 ASN A O 1
ATOM 744 N N . GLN A 1 89 ? -6.110 -2.455 16.172 1.00 98.25 89 GLN A N 1
ATOM 745 C CA . GLN A 1 89 ? -6.438 -3.305 17.321 1.00 98.25 89 GLN A CA 1
ATOM 746 C C . GLN A 1 89 ? -6.653 -2.482 18.594 1.00 98.25 89 GLN A C 1
ATOM 748 O O . GLN A 1 89 ? -7.628 -2.708 19.309 1.00 98.25 89 GLN A O 1
ATOM 753 N N . LEU A 1 90 ? -5.769 -1.519 18.864 1.00 98.44 90 LEU A N 1
ATOM 754 C CA . LEU A 1 90 ? -5.889 -0.631 20.020 1.00 98.44 90 LEU A CA 1
ATOM 755 C C . LEU A 1 90 ? -7.137 0.245 19.932 1.00 98.44 90 LEU A C 1
ATOM 757 O O . LEU A 1 90 ? -7.850 0.375 20.921 1.00 98.44 90 LEU A O 1
ATOM 761 N N . GLU A 1 91 ? -7.432 0.791 18.755 1.00 98.06 91 GLU A N 1
ATOM 762 C CA . GLU A 1 91 ? -8.644 1.568 18.501 1.00 98.06 91 GLU A CA 1
ATOM 763 C C . GLU A 1 91 ? -9.899 0.740 18.790 1.00 98.06 91 GLU A C 1
ATOM 765 O O . GLU A 1 91 ? -10.781 1.186 19.523 1.00 98.06 91 GLU A O 1
ATOM 770 N N . LYS A 1 92 ? -9.946 -0.508 18.308 1.00 96.69 92 LYS A N 1
ATOM 771 C CA . LYS A 1 92 ? -11.052 -1.428 18.593 1.00 96.69 92 LYS A CA 1
ATOM 772 C C . LYS A 1 92 ? -11.219 -1.672 20.096 1.00 96.69 92 LYS A C 1
ATOM 774 O O . LYS A 1 92 ? -12.331 -1.550 20.603 1.00 96.69 92 LYS A O 1
ATOM 779 N N . ILE A 1 93 ? -10.129 -1.980 20.804 1.00 97.69 93 ILE A N 1
ATOM 780 C CA . ILE A 1 93 ? -10.149 -2.210 22.259 1.00 97.69 93 ILE A CA 1
ATOM 781 C C . ILE A 1 93 ? -10.624 -0.956 22.994 1.00 97.69 93 ILE A C 1
ATOM 783 O O . ILE A 1 93 ? -11.448 -1.046 23.902 1.00 97.69 93 ILE A O 1
ATOM 787 N N . TYR A 1 94 ? -10.124 0.214 22.603 1.00 97.75 94 TYR A N 1
ATOM 788 C CA . TYR A 1 94 ? -10.497 1.483 23.210 1.00 97.75 94 TYR A CA 1
ATOM 789 C C . TYR A 1 94 ? -11.988 1.786 23.017 1.00 97.75 94 TYR A C 1
ATOM 791 O O . TYR A 1 94 ? -12.667 2.114 23.990 1.00 97.75 94 TYR A O 1
ATOM 799 N N . MET A 1 95 ? -12.515 1.612 21.802 1.00 95.81 95 MET A N 1
ATOM 800 C CA . MET A 1 95 ? -13.942 1.775 21.504 1.00 95.81 95 MET A CA 1
ATOM 801 C C . MET A 1 95 ? -14.814 0.817 22.319 1.00 95.81 95 MET A C 1
ATOM 803 O O . MET A 1 95 ? -15.793 1.246 22.931 1.00 95.81 95 MET A O 1
ATOM 807 N N . ASP A 1 96 ? -14.440 -0.462 22.386 1.00 94.38 96 ASP A N 1
ATOM 808 C CA . ASP A 1 96 ? -15.196 -1.464 23.142 1.00 94.38 96 ASP A CA 1
ATOM 809 C C . ASP A 1 96 ? -15.157 -1.164 24.658 1.00 94.38 96 ASP A C 1
ATOM 811 O O . ASP A 1 96 ? -16.186 -1.223 25.333 1.00 94.38 96 ASP A O 1
ATOM 815 N N . MET A 1 97 ? -14.002 -0.755 25.194 1.00 96.62 97 MET A N 1
ATOM 816 C CA . MET A 1 97 ? -13.840 -0.394 26.608 1.00 96.62 97 MET A CA 1
ATOM 817 C C . MET A 1 97 ? -14.582 0.896 26.974 1.00 96.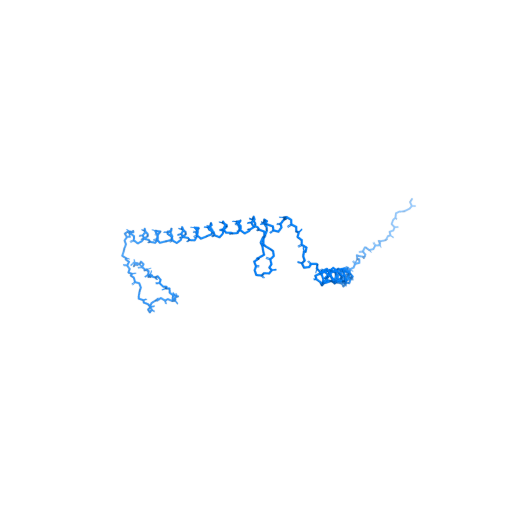62 97 MET A C 1
ATOM 819 O O . MET A 1 97 ? -15.196 0.978 28.038 1.00 96.62 97 MET A O 1
ATOM 823 N N . SER A 1 98 ? -14.534 1.909 26.107 1.00 95.88 98 SER A N 1
ATOM 824 C CA . SER A 1 98 ? -15.291 3.152 26.270 1.00 95.88 98 SER A CA 1
ATOM 825 C C . SER A 1 98 ? -16.789 2.859 26.315 1.00 95.88 98 SER A C 1
ATOM 827 O O . SER A 1 98 ? -17.453 3.255 27.271 1.00 95.88 98 SER A O 1
ATOM 829 N N . MET A 1 99 ? -17.300 2.069 25.367 1.00 91.75 99 MET A N 1
ATOM 830 C CA . MET A 1 99 ? -18.704 1.660 25.336 1.00 91.75 99 MET A CA 1
ATOM 831 C C . MET A 1 99 ? -19.115 0.901 26.605 1.00 91.75 99 MET A C 1
ATOM 833 O O . MET A 1 99 ? -20.163 1.181 27.185 1.00 91.75 99 MET A O 1
ATOM 837 N N . GLN A 1 100 ? -18.285 -0.031 27.083 1.00 93.31 100 GLN A N 1
ATOM 838 C CA . GLN A 1 100 ? -18.544 -0.749 28.336 1.00 93.31 100 GLN A CA 1
ATOM 839 C C . GLN A 1 100 ? -18.619 0.194 29.540 1.00 93.31 100 GLN A C 1
ATOM 841 O O . GLN A 1 100 ? -19.528 0.069 30.357 1.00 93.31 100 GLN A O 1
ATOM 846 N N . LYS A 1 101 ? -17.701 1.164 29.644 1.00 95.75 101 LYS A N 1
ATOM 847 C CA . LYS A 1 101 ? -17.729 2.176 30.711 1.00 95.75 101 LYS A CA 1
ATOM 848 C C . LYS A 1 101 ? -18.998 3.020 30.665 1.00 95.75 101 LYS A C 1
ATOM 850 O O . LYS A 1 101 ? -19.602 3.235 31.710 1.00 95.75 101 LYS A O 1
ATOM 855 N N . GLU A 1 102 ? -19.427 3.449 29.480 1.00 92.88 102 GLU A N 1
ATOM 856 C CA . GLU A 1 102 ? -20.693 4.171 29.311 1.00 92.88 102 GLU A CA 1
ATOM 857 C C . GLU A 1 102 ? -21.889 3.314 29.740 1.00 92.88 102 GLU A C 1
ATOM 859 O O . GLU A 1 102 ? -22.765 3.785 30.463 1.00 92.88 102 GLU A O 1
ATOM 864 N N . LEU A 1 103 ? -21.899 2.023 29.395 1.00 92.25 103 LEU A N 1
ATOM 865 C CA . LEU A 1 103 ? -22.921 1.092 29.866 1.00 92.25 103 LEU A CA 1
ATOM 866 C C . LEU A 1 103 ? -22.846 0.826 31.379 1.00 92.25 103 LEU A C 1
ATOM 868 O O . LEU A 1 103 ? -23.848 0.428 31.956 1.00 92.25 103 LEU A O 1
ATOM 872 N N . HIS A 1 104 ? -21.728 1.018 32.065 1.00 92.12 104 HIS A N 1
ATOM 873 C CA . HIS A 1 104 ? -21.701 0.848 33.523 1.00 92.12 104 HIS A CA 1
ATOM 874 C C . HIS A 1 104 ? -22.200 2.076 34.293 1.00 92.12 104 HIS A C 1
ATOM 876 O O . HIS A 1 104 ? -22.406 1.980 35.500 1.00 92.12 104 HIS A O 1
ATOM 882 N N . LYS A 1 105 ? -22.436 3.214 33.627 1.00 92.50 105 LYS A N 1
ATOM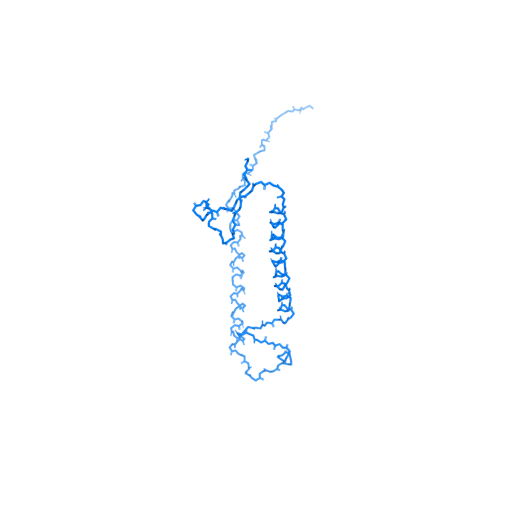 883 C CA . LYS A 1 105 ? -23.022 4.393 34.274 1.00 92.50 105 LYS A CA 1
ATOM 884 C C . LYS A 1 105 ? -24.469 4.136 34.699 1.00 92.50 105 LYS A C 1
ATOM 886 O O . LYS A 1 105 ? -25.216 3.397 34.051 1.00 92.50 105 LYS A O 1
ATOM 891 N N . ASN A 1 106 ? -24.859 4.798 35.784 1.00 89.38 106 ASN A N 1
ATOM 892 C CA . ASN A 1 106 ? -26.211 4.733 36.323 1.00 89.38 106 ASN A CA 1
ATOM 893 C C . ASN A 1 106 ? -27.209 5.384 35.352 1.00 89.38 106 ASN A C 1
ATOM 895 O O . ASN A 1 106 ? -26.914 6.398 34.725 1.00 89.38 106 ASN A O 1
ATOM 899 N N . GLY A 1 107 ? -28.402 4.800 35.254 1.00 89.88 107 GLY A N 1
ATOM 900 C CA . GLY A 1 107 ? -29.479 5.252 34.376 1.00 89.88 107 GLY A CA 1
ATOM 901 C C . GLY A 1 107 ? -30.214 4.068 33.752 1.00 89.88 107 GLY A C 1
ATOM 902 O O . GLY A 1 107 ? -29.638 2.997 33.535 1.00 89.88 107 GLY A O 1
ATOM 903 N N . ARG A 1 108 ? -31.510 4.235 33.474 1.00 91.50 108 ARG A N 1
ATOM 904 C CA . ARG A 1 108 ? -32.306 3.190 32.824 1.00 91.50 108 ARG A CA 1
ATOM 905 C C . ARG A 1 108 ? -31.955 3.158 31.339 1.00 91.50 108 ARG A C 1
ATOM 907 O O . ARG A 1 108 ? -32.101 4.150 30.635 1.00 91.50 108 ARG A O 1
ATOM 914 N N . LYS A 1 109 ? -31.519 2.003 30.850 1.00 93.00 109 LYS A N 1
ATOM 915 C CA . LYS A 1 109 ? -31.175 1.782 29.441 1.00 93.00 109 LYS A CA 1
ATOM 916 C C . LYS A 1 109 ? -31.683 0.439 28.960 1.00 93.00 109 LYS A C 1
ATOM 918 O O . LYS A 1 109 ? -31.806 -0.499 29.746 1.00 93.00 109 LYS A O 1
ATOM 923 N N . ARG A 1 110 ? -31.960 0.350 27.660 1.00 92.75 110 ARG A N 1
ATOM 924 C CA . ARG A 1 110 ? -32.397 -0.884 26.997 1.00 92.75 110 ARG A CA 1
ATOM 925 C C . ARG A 1 110 ? -31.619 -1.122 25.708 1.00 92.75 110 ARG A C 1
ATOM 927 O O . ARG A 1 110 ? -31.196 -0.174 25.046 1.00 92.75 110 ARG A O 1
ATOM 934 N N . LYS A 1 111 ? -31.448 -2.394 25.358 1.00 92.69 111 LYS A N 1
ATOM 935 C CA . LYS A 1 111 ? -30.914 -2.827 24.063 1.00 92.69 111 LYS A CA 1
ATOM 936 C C . LYS A 1 111 ? -32.009 -2.689 22.997 1.00 92.69 111 LYS A C 1
ATOM 938 O O . LYS A 1 111 ? -33.160 -3.032 23.273 1.00 92.69 111 LYS A O 1
ATOM 943 N N . LEU A 1 112 ? -31.668 -2.167 21.822 1.00 92.06 112 LEU A N 1
ATOM 944 C CA . LEU A 1 112 ? -32.582 -2.092 20.679 1.00 92.06 112 LEU A CA 1
ATOM 945 C C . LEU A 1 112 ? -32.735 -3.470 20.027 1.00 92.06 112 LEU A C 1
ATOM 947 O O . LEU A 1 112 ? -31.795 -4.269 20.020 1.00 92.06 112 LEU A O 1
ATOM 951 N N . ARG A 1 113 ? -33.926 -3.732 19.484 1.00 90.75 113 ARG A N 1
ATOM 952 C CA . ARG A 1 113 ? -34.182 -4.858 18.576 1.00 90.75 113 ARG A CA 1
ATOM 953 C C . ARG A 1 113 ? -33.702 -4.513 17.170 1.00 90.75 113 ARG A C 1
ATOM 955 O O . ARG A 1 113 ? -33.581 -3.337 16.852 1.00 90.75 113 ARG A O 1
ATOM 962 N N . GLU A 1 114 ? -33.463 -5.525 16.345 1.00 86.31 114 GLU A N 1
ATOM 963 C CA . GLU A 1 114 ? -32.961 -5.357 14.973 1.00 86.31 114 GLU A CA 1
ATOM 964 C C . GLU A 1 114 ? -33.875 -4.463 14.118 1.00 86.31 114 GLU A C 1
ATOM 966 O O . GLU A 1 114 ? -33.371 -3.566 13.450 1.00 86.31 114 GLU A O 1
ATOM 971 N N . ASP A 1 115 ? -35.198 -4.592 14.258 1.00 86.94 115 ASP A N 1
ATOM 972 C CA . ASP A 1 115 ? -36.191 -3.782 13.527 1.00 86.94 115 ASP A CA 1
ATOM 973 C C . ASP A 1 115 ? -36.176 -2.284 13.897 1.00 86.94 115 ASP A C 1
ATOM 975 O O . ASP A 1 115 ? -36.637 -1.440 13.133 1.00 86.94 115 ASP A O 1
ATOM 979 N N . GLU A 1 116 ? -35.656 -1.929 15.079 1.00 87.75 116 GLU A N 1
ATOM 980 C CA . GLU A 1 116 ? -35.540 -0.535 15.540 1.00 87.75 116 GLU A CA 1
ATOM 981 C C . GLU A 1 116 ? -34.240 0.136 15.044 1.00 87.75 116 GLU A C 1
ATOM 983 O O . GLU A 1 116 ? -34.040 1.335 15.257 1.00 87.75 116 GLU A O 1
ATOM 988 N N . ILE A 1 117 ? -33.323 -0.622 14.426 1.00 88.44 117 ILE A N 1
ATOM 989 C CA . ILE A 1 117 ? -32.004 -0.141 14.004 1.00 88.44 117 ILE A CA 1
ATOM 990 C C . ILE A 1 117 ? -32.086 0.403 12.572 1.00 88.44 117 ILE A C 1
ATOM 992 O O . ILE A 1 117 ? -32.191 -0.346 11.609 1.00 88.44 117 ILE A O 1
ATOM 996 N N . VAL A 1 118 ? -31.949 1.724 12.427 1.00 85.75 118 VAL A N 1
ATOM 997 C CA . VAL A 1 118 ? -31.986 2.407 11.117 1.00 85.75 118 VAL A CA 1
ATOM 998 C C . VAL A 1 118 ? -30.784 2.042 10.234 1.00 85.75 118 VAL A C 1
ATOM 1000 O O . VAL A 1 118 ? -30.925 1.898 9.023 1.00 85.75 118 VAL A O 1
ATOM 1003 N N . CYS A 1 119 ? -29.601 1.877 10.833 1.00 83.25 119 CYS A N 1
ATOM 1004 C CA . CYS A 1 119 ? -28.367 1.534 10.123 1.00 83.25 119 CYS A CA 1
ATOM 1005 C C . CYS A 1 119 ? -27.894 0.138 10.549 1.00 83.25 119 CYS A C 1
ATOM 1007 O O . CYS A 1 119 ? -27.380 0.011 11.669 1.00 83.25 119 CYS A O 1
ATOM 1009 N N . PRO A 1 120 ? -28.033 -0.896 9.693 1.00 86.00 120 PRO A N 1
ATOM 1010 C CA . PRO A 1 120 ? -27.668 -2.265 10.037 1.00 86.00 120 PRO A CA 1
ATOM 1011 C C . PRO A 1 120 ? -26.243 -2.331 10.584 1.00 86.00 120 PRO A C 1
ATOM 1013 O O . PRO A 1 120 ? -25.275 -2.010 9.896 1.00 86.00 120 PRO A O 1
ATOM 1016 N N . THR A 1 121 ? -26.121 -2.711 11.853 1.00 86.81 121 THR A N 1
ATOM 1017 C CA . THR A 1 121 ? -24.843 -2.785 12.562 1.00 86.81 121 THR A CA 1
ATOM 1018 C C . THR A 1 121 ? -24.723 -4.163 13.197 1.00 86.81 121 THR A C 1
ATOM 1020 O O . THR A 1 121 ? -25.675 -4.665 13.784 1.00 86.81 121 THR A O 1
ATOM 1023 N N . THR A 1 122 ? -23.548 -4.786 13.102 1.00 87.25 122 THR A N 1
ATOM 1024 C CA . THR A 1 122 ? -23.294 -6.127 13.665 1.00 87.25 122 THR A CA 1
ATOM 1025 C C . THR A 1 122 ? -23.194 -6.135 15.191 1.00 87.25 122 THR A C 1
ATOM 1027 O O . THR A 1 122 ? -23.374 -7.169 15.830 1.00 87.25 122 THR A O 1
ATOM 1030 N N . LYS A 1 123 ? -22.883 -4.985 15.795 1.00 86.25 123 LYS A N 1
ATOM 1031 C CA . LYS A 1 123 ? -22.780 -4.802 17.245 1.00 86.25 123 LYS A CA 1
ATOM 1032 C C . LYS A 1 123 ? -24.125 -4.354 17.840 1.00 86.25 123 LYS A C 1
ATOM 1034 O O . LYS A 1 123 ? -24.847 -3.591 17.203 1.00 86.25 123 LYS A O 1
ATOM 1039 N N . PRO A 1 124 ? -24.453 -4.770 19.078 1.00 89.50 124 PRO A N 1
ATOM 1040 C CA . PRO A 1 124 ? -25.689 -4.369 19.743 1.00 89.50 124 PRO A CA 1
ATOM 1041 C C . PRO A 1 124 ? -25.726 -2.861 20.034 1.00 89.50 124 PRO A C 1
ATOM 1043 O O . PRO A 1 124 ? -24.745 -2.293 20.513 1.00 89.50 124 PRO A O 1
ATOM 1046 N N . VAL A 1 125 ? -26.884 -2.234 19.807 1.00 92.50 125 VAL A N 1
ATOM 1047 C CA . VAL A 1 125 ? -27.121 -0.800 20.044 1.00 92.50 125 VAL A CA 1
ATOM 1048 C C . VAL A 1 125 ? -27.992 -0.607 21.286 1.00 92.50 125 VAL A C 1
ATOM 1050 O O . VAL A 1 125 ? -28.916 -1.383 21.542 1.00 92.50 125 VAL A O 1
ATOM 1053 N N . TYR A 1 126 ? -27.701 0.431 22.068 1.00 92.19 126 TYR A N 1
ATOM 1054 C CA . TYR A 1 126 ? -28.407 0.748 23.309 1.00 92.19 126 TYR A CA 1
ATOM 1055 C C . TYR A 1 126 ? -28.963 2.169 23.266 1.00 92.19 126 TYR A C 1
ATOM 1057 O O . TYR A 1 126 ? -28.336 3.069 22.711 1.00 92.19 126 TYR A O 1
ATOM 1065 N N . LYS A 1 127 ? -30.123 2.371 23.896 1.00 92.12 127 LYS A N 1
ATOM 1066 C CA . LYS A 1 127 ? -30.746 3.685 24.094 1.00 92.12 127 LYS A CA 1
ATOM 1067 C C . LYS A 1 127 ? -31.007 3.918 25.576 1.00 92.12 127 LYS A C 1
ATOM 1069 O O . LYS A 1 127 ? -31.505 3.031 26.277 1.00 92.12 127 LYS A O 1
ATOM 1074 N N . TRP A 1 128 ? -30.679 5.122 26.030 1.00 91.56 128 TRP A N 1
ATOM 1075 C CA . TRP A 1 128 ? -31.027 5.617 27.357 1.00 91.56 128 TRP A CA 1
ATOM 1076 C C . TRP A 1 128 ? -32.513 5.984 27.389 1.00 91.56 128 TRP A C 1
ATOM 1078 O O . TRP A 1 128 ? -33.024 6.606 26.455 1.00 91.56 128 TRP A O 1
ATOM 1088 N N . CYS A 1 129 ? -33.220 5.549 28.429 1.00 83.12 129 CYS A N 1
ATOM 1089 C CA . CYS A 1 129 ? -34.584 5.996 28.677 1.00 83.12 129 CYS A CA 1
ATOM 1090 C C . CYS A 1 129 ? -34.514 7.407 29.271 1.00 83.12 129 CYS A C 1
ATOM 1092 O O . CYS A 1 129 ? -33.787 7.606 30.245 1.00 83.12 129 CYS A O 1
ATOM 1094 N N . ALA A 1 130 ? -35.228 8.348 28.651 1.00 74.88 130 ALA A N 1
ATOM 1095 C CA . ALA A 1 130 ? -35.488 9.662 29.233 1.00 74.88 130 ALA A CA 1
ATOM 1096 C C . ALA A 1 130 ? -36.395 9.535 30.464 1.00 74.88 130 ALA A C 1
ATOM 1098 O O . ALA A 1 130 ? -37.202 8.571 30.492 1.00 74.88 130 ALA A O 1
#

Foldseek 3Di:
DDDDDDDDDPPDDDDDPPPVPVVCVVVVVVVVVVVVVVVVVVVVCVVPDDPPDDDPVPVVWDADPNHTDDPVVVVVVVVVVVVVVVVVVVVVVVVVVVVVVVVVDDADKDWDDQVVDPDDDPDIDMDGDD

Nearest PDB structures (foldseek):
  7mq9-assembly1_SY  TM=3.863E-01  e=3.039E-01  Homo sapiens

Sequence (130 aa):
MDLSAFGVEDSKPAFSSKKKLNSVLPYFEILYFLRVDEMQKLRENAANRNQDEFYFKMIRTKTVDGIHKHEKTERSYKQLEARRNRLNQLEKIYMDMSMQKELHKNGRKRKLREDEIVCPTTKPVYKWCA

pLDDT: mean 83.53, std 17.24, range [35.75, 98.44]

Organism: Crotalaria pallida (NCBI:txid3830)

Solvent-accessible surface area (backbone atoms only — not comparable to full-atom values): 8437 Å² total; per-residue (Å²): 140,84,82,91,86,84,86,82,80,85,78,75,80,79,81,68,87,72,63,71,66,70,71,48,50,63,56,52,54,52,52,49,53,56,49,51,55,52,52,49,54,54,49,51,53,62,72,68,54,66,90,86,70,80,57,79,66,56,80,81,48,54,66,58,96,87,39,82,54,59,65,70,59,53,54,50,52,54,51,50,50,54,51,52,53,51,50,56,50,50,53,51,52,49,52,55,51,52,52,50,54,61,68,67,49,88,76,60,66,47,74,61,55,76,91,76,48,90,68,91,60,96,66,92,52,74,47,75,61,130

Secondary structure (DSSP, 8-state):
-----------PPP--TTHHHHTTHHHHHHHHHHHHHHHHHHHHHHHT--TT---THHHH-EEETTEEE-HHHHHHHHHHHHHHHHHHHHHHHHHHHHHHHHHHSSS-EEEPPGGG-SS--SS--EEE--

Mean predicted aligned error: 14.09 Å

Radius of gyration: 34.99 Å; Cα contacts (8 Å, |Δi|>4): 33; chains: 1; bounding box: 64×96×64 Å